Protein AF-A0A7L3X4L2-F1 (afdb_monomer_lite)

Secondary structure (DSSP, 8-state):
-----SSB-TTSPBPPHHHHHHHHHHHHHHHHHHHHHHHHHHHHHHTS-HHHHHHHHHHHHHHHS-SSS--SS-HHHHHHHHHHHHHHHHHHHHHHHHH-HHHHHHHHHHHHHHHHHHHHHHHHHHHH-

InterPro domains:
  IPR019007 Wbp11/ELF5/Saf1, N-terminal domain [PF09429] (12-92)

Organism: NCBI:txid2478892

Foldseek 3Di:
DDDDDLQADPVRHGDDPVVSVVSVVVVVVVVVVVVVVVVVVLVVLVPDDLVVLLVVLVVLLCLPLPLPDHRPDDPVVSVVSNVVSVVSLVVSLVSCVPVPVVVNVVSVVSVVVSVVVSVVSVVVSVVND

Sequence (129 aa):
MGRRSTSSTKSGKFMNPTDQARKEARKRELKKNKKQRMMVRAAVLKMKDPKQIIRDMEKLDEMEFNPVQQPQLNEKVLKDKRKKLRETFERILRLYEKENPDIYKELRKLEVEYEQKRSQLSQYFDAVK

pLDDT: mean 90.78, std 8.72, range [46.31, 97.75]

Structure (mmCIF, N/CA/C/O backbone):
data_AF-A0A7L3X4L2-F1
#
_entry.id   AF-A0A7L3X4L2-F1
#
loop_
_atom_site.group_PDB
_atom_site.id
_atom_site.type_symbol
_atom_site.label_atom_id
_atom_site.label_alt_id
_atom_site.label_comp_id
_atom_site.label_asym_id
_atom_site.label_entity_id
_atom_site.label_seq_id
_atom_site.pdbx_PDB_ins_code
_atom_site.Cartn_x
_atom_site.Cartn_y
_atom_site.Cartn_z
_atom_site.occupancy
_atom_site.B_iso_or_equiv
_atom_site.auth_seq_id
_atom_site.auth_comp_id
_atom_site.auth_asym_id
_atom_site.auth_atom_id
_atom_site.pdbx_PDB_model_num
ATOM 1 N N . MET A 1 1 ? 31.584 8.343 -4.907 1.00 46.31 1 MET A N 1
ATOM 2 C CA . MET A 1 1 ? 31.714 6.974 -5.468 1.00 46.31 1 MET A CA 1
ATOM 3 C C . MET A 1 1 ? 31.731 7.040 -6.996 1.00 46.31 1 MET A C 1
ATOM 5 O O . MET A 1 1 ? 30.678 7.160 -7.610 1.00 46.31 1 MET A O 1
ATOM 9 N N . GLY A 1 2 ? 32.920 7.053 -7.608 1.00 57.03 2 GLY A N 1
ATOM 10 C CA . GLY A 1 2 ? 33.096 7.306 -9.045 1.00 57.03 2 GLY A CA 1
ATOM 11 C C . GLY A 1 2 ? 32.692 6.131 -9.943 1.00 57.03 2 GLY A C 1
ATOM 12 O O . GLY A 1 2 ? 32.978 4.969 -9.644 1.00 57.03 2 GLY A O 1
ATOM 13 N N . ARG A 1 3 ? 32.036 6.430 -11.071 1.00 62.16 3 ARG A N 1
ATOM 14 C CA . ARG A 1 3 ? 31.788 5.459 -12.147 1.00 62.16 3 ARG A CA 1
ATOM 15 C C . ARG A 1 3 ? 33.126 5.062 -12.774 1.00 62.16 3 ARG A C 1
ATOM 17 O O . ARG A 1 3 ? 33.740 5.865 -13.463 1.00 62.16 3 ARG A O 1
ATOM 24 N N . ARG A 1 4 ? 33.569 3.821 -12.557 1.00 66.88 4 ARG A N 1
ATOM 25 C CA . ARG A 1 4 ? 34.738 3.268 -13.261 1.00 66.88 4 ARG A CA 1
ATOM 26 C C . ARG A 1 4 ? 34.457 3.150 -14.762 1.00 66.88 4 ARG A C 1
ATOM 28 O O . ARG A 1 4 ? 33.345 2.777 -15.146 1.00 66.88 4 ARG A O 1
ATOM 35 N N . SER A 1 5 ? 35.472 3.443 -15.578 1.00 64.94 5 SER A N 1
ATOM 36 C CA . SER A 1 5 ? 35.429 3.254 -17.032 1.00 64.94 5 SER A CA 1
ATOM 37 C C . SER A 1 5 ? 35.050 1.811 -17.380 1.00 64.94 5 SER A C 1
ATOM 39 O O . SER A 1 5 ? 35.517 0.863 -16.746 1.00 64.94 5 SER A O 1
ATOM 41 N N . THR A 1 6 ? 34.180 1.634 -18.375 1.00 66.56 6 THR A N 1
ATOM 42 C CA . THR A 1 6 ? 33.740 0.308 -18.831 1.00 66.56 6 THR A CA 1
ATOM 43 C C . THR A 1 6 ? 34.703 -0.345 -19.818 1.00 66.56 6 THR A C 1
ATOM 45 O O . THR A 1 6 ? 34.544 -1.535 -20.074 1.00 66.56 6 THR A O 1
ATOM 48 N N . SER A 1 7 ? 35.677 0.400 -20.351 1.00 69.75 7 SER A N 1
ATOM 49 C CA . SER A 1 7 ? 36.642 -0.076 -21.355 1.00 69.75 7 SER A CA 1
ATOM 50 C C . SER A 1 7 ? 37.978 -0.542 -20.767 1.00 69.75 7 SER A C 1
ATOM 52 O O . SER A 1 7 ? 38.718 -1.259 -21.433 1.00 69.75 7 SER A O 1
ATOM 54 N N . SER A 1 8 ? 38.278 -0.191 -19.514 1.00 77.31 8 SER A N 1
ATOM 55 C CA . SER A 1 8 ? 39.565 -0.497 -18.877 1.00 77.31 8 SER A CA 1
ATOM 56 C C . SER A 1 8 ? 39.422 -1.523 -17.752 1.00 77.31 8 SER A C 1
ATOM 58 O O . SER A 1 8 ? 38.388 -1.643 -17.087 1.00 77.31 8 SER A O 1
ATOM 60 N N . THR A 1 9 ? 40.478 -2.296 -17.533 1.00 78.38 9 THR A N 1
ATOM 61 C CA . THR A 1 9 ? 40.607 -3.231 -16.411 1.00 78.38 9 THR A CA 1
ATOM 62 C C . THR A 1 9 ? 40.850 -2.487 -15.090 1.00 78.38 9 THR A C 1
ATOM 64 O O . THR A 1 9 ? 41.026 -1.269 -15.061 1.00 78.38 9 THR A O 1
ATOM 67 N N . LYS A 1 10 ? 40.868 -3.218 -13.964 1.00 75.25 10 LYS A N 1
ATOM 68 C CA . LYS A 1 10 ? 41.098 -2.641 -12.625 1.00 75.25 10 LYS A CA 1
ATOM 69 C C . LYS A 1 10 ? 42.467 -1.947 -12.501 1.00 75.25 10 LYS A C 1
ATOM 71 O O . LYS A 1 10 ? 42.586 -1.046 -11.683 1.00 75.25 10 LYS A O 1
ATOM 76 N N . SER A 1 11 ? 43.450 -2.336 -13.319 1.00 79.62 11 SER A N 1
ATOM 77 C CA . SER A 1 11 ? 44.786 -1.729 -13.408 1.00 79.62 11 SER A CA 1
ATOM 78 C C . SER A 1 11 ? 44.914 -0.661 -14.505 1.00 79.62 11 SER A C 1
ATOM 80 O O . SER A 1 11 ? 46.015 -0.202 -14.778 1.00 79.62 11 SER A O 1
ATOM 82 N N . GLY A 1 12 ? 43.818 -0.279 -15.171 1.00 76.06 12 GLY A N 1
ATOM 83 C CA . GLY A 1 12 ? 43.822 0.749 -16.219 1.00 76.06 12 GLY A CA 1
ATOM 84 C C . GLY A 1 12 ? 44.169 0.250 -17.627 1.00 76.06 12 GLY A C 1
ATOM 85 O O . GLY A 1 12 ? 43.922 0.973 -18.588 1.00 76.06 12 GLY A O 1
ATOM 86 N N . LYS A 1 13 ? 44.642 -0.997 -17.788 1.00 81.81 13 LYS A N 1
ATOM 87 C CA . LYS A 1 13 ? 44.909 -1.592 -19.114 1.00 81.81 13 LYS A CA 1
ATOM 88 C C . LYS A 1 13 ? 43.625 -1.747 -19.928 1.00 81.81 13 LYS A C 1
ATOM 90 O O . LYS A 1 13 ? 42.577 -2.039 -19.342 1.00 81.81 13 LYS A O 1
ATOM 95 N N . PHE A 1 14 ? 43.714 -1.601 -21.252 1.00 80.06 14 PHE A N 1
ATOM 96 C CA . PHE A 1 14 ? 42.589 -1.848 -22.156 1.00 80.06 14 PHE A CA 1
ATOM 97 C C . PHE A 1 14 ? 42.078 -3.284 -21.989 1.00 80.06 14 PHE A C 1
ATOM 99 O O . PHE A 1 14 ? 42.854 -4.217 -21.771 1.00 80.06 14 PHE A O 1
ATOM 106 N N . MET A 1 15 ? 40.762 -3.450 -22.000 1.00 85.38 15 MET A N 1
ATOM 107 C CA . MET A 1 15 ? 40.133 -4.750 -21.801 1.00 85.38 15 MET A CA 1
ATOM 108 C C . MET A 1 15 ? 40.120 -5.552 -23.099 1.00 85.38 15 MET A C 1
ATOM 110 O O . MET A 1 15 ? 40.022 -4.979 -24.178 1.00 85.38 15 MET A O 1
ATOM 114 N N . ASN A 1 16 ? 40.186 -6.882 -23.005 1.00 88.25 16 ASN A N 1
ATOM 115 C CA . ASN A 1 16 ? 40.071 -7.731 -24.187 1.00 88.25 16 ASN A CA 1
ATOM 116 C C . ASN A 1 16 ? 38.725 -7.454 -24.903 1.00 88.25 16 ASN A C 1
ATOM 118 O O . ASN A 1 16 ? 37.692 -7.431 -24.221 1.00 88.25 16 ASN A O 1
ATOM 122 N N . PRO A 1 17 ? 38.704 -7.283 -26.240 1.00 88.56 17 PRO A N 1
ATOM 123 C CA . PRO A 1 17 ? 37.477 -7.066 -27.011 1.00 88.56 17 PRO A CA 1
ATOM 124 C C . PRO A 1 17 ? 36.352 -8.071 -26.705 1.00 88.56 17 PRO A C 1
ATOM 126 O O . PRO A 1 17 ? 35.185 -7.690 -26.607 1.00 88.56 17 PRO A O 1
ATOM 129 N N . THR A 1 18 ? 36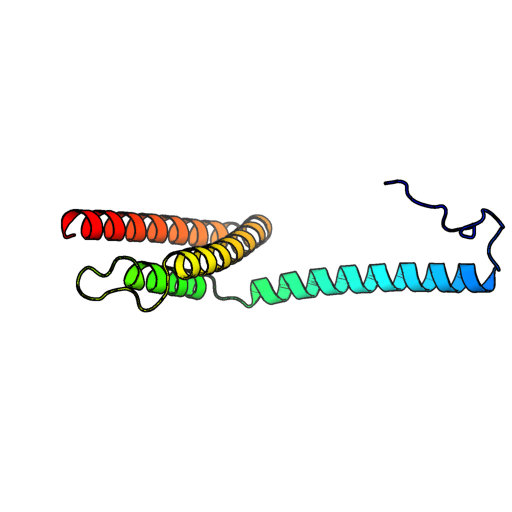.693 -9.340 -26.455 1.00 89.44 18 THR A N 1
ATOM 130 C CA . THR A 1 18 ? 35.718 -10.384 -26.089 1.00 89.44 18 THR A CA 1
ATOM 131 C C . THR A 1 18 ? 35.090 -10.121 -24.719 1.00 89.44 18 THR A C 1
ATOM 133 O O . THR A 1 18 ? 33.874 -10.229 -24.542 1.00 89.44 18 THR A O 1
ATOM 136 N N . ASP A 1 19 ? 35.898 -9.728 -23.735 1.00 88.19 19 ASP A N 1
ATOM 137 C CA . ASP A 1 19 ? 35.405 -9.399 -22.396 1.00 88.19 19 ASP A CA 1
ATOM 138 C C . ASP A 1 19 ? 34.604 -8.096 -22.386 1.00 88.19 19 ASP A C 1
ATOM 140 O O . ASP A 1 19 ? 33.626 -7.975 -21.639 1.00 88.19 19 ASP A O 1
ATOM 144 N N . GLN A 1 20 ? 34.961 -7.142 -23.248 1.00 86.44 20 GLN A N 1
ATOM 145 C CA . GLN A 1 20 ? 34.179 -5.931 -23.466 1.00 86.44 20 GLN A CA 1
ATOM 146 C C . GLN A 1 20 ? 32.791 -6.272 -24.030 1.00 86.44 20 GLN A C 1
ATOM 148 O O . GLN A 1 20 ? 31.785 -5.855 -23.448 1.00 86.44 20 GLN A O 1
ATOM 153 N N . ALA A 1 21 ? 32.716 -7.114 -25.068 1.00 88.69 21 ALA A N 1
ATOM 154 C CA . ALA A 1 21 ? 31.452 -7.574 -25.645 1.00 88.69 21 ALA A CA 1
ATOM 155 C C . ALA A 1 21 ? 30.569 -8.305 -24.613 1.00 88.69 21 ALA A C 1
ATOM 157 O O . ALA A 1 21 ? 29.376 -8.007 -24.487 1.00 88.69 21 ALA A O 1
ATOM 158 N N . ARG A 1 22 ? 31.152 -9.190 -23.789 1.00 90.50 22 ARG A N 1
ATOM 159 C CA . ARG A 1 22 ? 30.436 -9.862 -22.683 1.00 90.50 22 ARG A CA 1
ATOM 160 C C . ARG A 1 22 ? 29.911 -8.869 -21.645 1.00 90.50 22 ARG A C 1
ATOM 162 O O . ARG A 1 22 ? 28.763 -8.981 -21.206 1.00 90.50 22 ARG A O 1
ATOM 169 N N . LYS A 1 23 ? 30.718 -7.881 -21.239 1.00 88.69 23 LYS A N 1
ATOM 170 C CA . LYS A 1 23 ? 30.289 -6.846 -20.282 1.00 88.69 23 LYS A CA 1
ATOM 171 C C . LYS A 1 23 ? 29.155 -5.993 -20.835 1.00 88.69 23 LYS A C 1
ATOM 173 O O . LYS A 1 23 ? 28.227 -5.665 -20.091 1.00 88.69 23 LYS A O 1
ATOM 178 N N . GLU A 1 24 ? 29.204 -5.644 -22.113 1.00 89.19 24 GLU A N 1
ATOM 179 C CA . GLU A 1 24 ? 28.131 -4.904 -22.772 1.00 89.19 24 GLU A CA 1
ATOM 180 C C . GLU A 1 24 ? 26.838 -5.719 -22.848 1.00 89.19 24 GLU A C 1
ATOM 182 O O . GLU A 1 24 ? 25.778 -5.200 -22.478 1.00 89.19 24 GLU A O 1
ATOM 187 N N . ALA A 1 25 ? 26.921 -6.998 -23.224 1.00 92.62 25 ALA A N 1
ATOM 188 C CA . ALA A 1 25 ? 25.785 -7.919 -23.218 1.00 92.62 25 ALA A CA 1
ATOM 189 C C . ALA A 1 25 ? 25.159 -8.030 -21.817 1.00 92.62 25 ALA A C 1
ATOM 191 O O . ALA A 1 25 ? 23.967 -7.757 -21.652 1.00 92.62 25 ALA A O 1
ATOM 192 N N . ARG A 1 26 ? 25.975 -8.272 -20.782 1.00 93.81 26 ARG A N 1
ATOM 193 C CA . ARG A 1 26 ? 25.528 -8.317 -19.378 1.00 93.81 26 ARG A CA 1
ATOM 194 C C . ARG A 1 26 ? 24.883 -7.004 -18.933 1.00 93.81 26 ARG A C 1
ATOM 196 O O . ARG A 1 26 ? 23.880 -7.005 -18.226 1.00 93.81 26 ARG A O 1
ATOM 203 N N . LYS A 1 27 ? 25.419 -5.850 -19.342 1.00 91.94 27 LYS A N 1
ATOM 204 C CA . LYS A 1 27 ? 24.827 -4.538 -19.028 1.00 91.94 27 LYS A CA 1
ATOM 205 C C . LYS A 1 27 ? 23.455 -4.367 -19.685 1.00 91.94 27 LYS A C 1
ATOM 207 O O . LYS A 1 27 ? 22.556 -3.804 -19.055 1.00 91.94 27 LYS A O 1
ATOM 212 N N . ARG A 1 28 ? 23.277 -4.825 -20.931 1.00 94.19 28 ARG A N 1
ATOM 213 C CA . ARG A 1 28 ? 21.975 -4.815 -21.625 1.00 94.19 28 ARG A CA 1
ATOM 214 C C . ARG A 1 28 ? 20.982 -5.747 -20.928 1.00 94.19 28 ARG A C 1
ATOM 216 O O . ARG A 1 28 ? 19.857 -5.328 -20.661 1.00 94.19 28 ARG A O 1
ATOM 223 N N . GLU A 1 29 ? 21.414 -6.9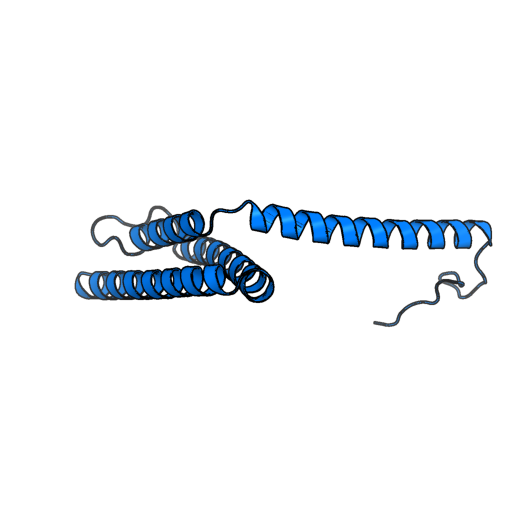45 -20.557 1.00 95.88 29 GLU A N 1
ATOM 224 C CA . GLU A 1 29 ? 20.610 -7.916 -19.812 1.00 95.88 29 GLU A CA 1
ATOM 225 C C . GLU A 1 29 ? 20.176 -7.373 -18.442 1.00 95.88 29 GLU A C 1
ATOM 227 O O . GLU A 1 29 ? 18.988 -7.331 -18.134 1.00 95.88 29 GLU A O 1
ATOM 232 N N . LEU A 1 30 ? 21.102 -6.818 -17.652 1.00 95.69 30 LEU A N 1
ATOM 233 C CA . LEU A 1 30 ? 20.786 -6.207 -16.357 1.00 95.69 30 LEU A CA 1
ATOM 234 C C . LEU A 1 30 ? 19.770 -5.063 -16.478 1.00 95.69 30 LEU A C 1
ATOM 236 O O . LEU A 1 30 ? 18.928 -4.889 -15.591 1.00 95.69 30 LEU A O 1
ATOM 240 N N . LYS A 1 31 ? 19.816 -4.287 -17.569 1.00 95.88 31 LYS A N 1
ATOM 241 C CA . LYS A 1 31 ? 18.803 -3.262 -17.861 1.00 95.88 31 LYS A CA 1
ATOM 242 C C . LYS A 1 31 ? 17.438 -3.888 -18.161 1.00 95.88 31 LYS A C 1
ATOM 244 O O . LYS A 1 31 ? 16.449 -3.394 -17.620 1.00 95.88 31 LYS A O 1
ATOM 249 N N . LYS A 1 32 ? 17.373 -4.958 -18.964 1.00 97.12 32 LYS A N 1
ATOM 250 C CA . LYS A 1 32 ? 16.128 -5.707 -19.224 1.00 97.12 32 LYS A CA 1
ATOM 251 C C . LYS A 1 32 ? 15.551 -6.273 -17.923 1.00 97.12 32 LYS A C 1
ATOM 253 O O . LYS A 1 32 ? 14.409 -5.965 -17.592 1.00 97.12 32 LYS A O 1
ATOM 258 N N . ASN A 1 33 ? 16.373 -6.935 -17.110 1.00 97.38 33 ASN A N 1
ATOM 259 C CA . ASN A 1 33 ? 15.963 -7.499 -15.819 1.00 97.38 33 ASN A CA 1
ATOM 260 C C . ASN A 1 33 ? 15.490 -6.410 -14.848 1.00 97.38 33 ASN A C 1
ATOM 262 O O . ASN A 1 33 ? 14.527 -6.596 -14.108 1.00 97.38 33 ASN A O 1
ATOM 266 N N . LYS A 1 34 ? 16.124 -5.228 -14.853 1.00 97.19 34 LYS A N 1
ATOM 267 C CA . LYS A 1 34 ? 15.646 -4.082 -14.067 1.00 97.19 34 LYS A CA 1
ATOM 268 C C . LYS A 1 34 ? 14.262 -3.619 -14.529 1.00 97.19 34 LYS A C 1
ATOM 270 O O . LYS A 1 34 ? 13.414 -3.405 -13.670 1.00 97.19 34 LYS A O 1
ATOM 275 N N . LYS A 1 35 ? 14.024 -3.492 -15.839 1.00 95.81 35 LYS A N 1
ATOM 276 C CA . LYS A 1 35 ? 12.705 -3.125 -16.383 1.00 95.81 35 LYS A CA 1
ATOM 277 C C . LYS A 1 35 ? 11.646 -4.167 -16.023 1.00 95.81 35 LYS A C 1
ATOM 279 O O . LYS A 1 35 ? 10.609 -3.797 -15.487 1.00 95.81 35 LYS A O 1
ATOM 284 N N . GLN A 1 36 ? 11.945 -5.451 -16.212 1.00 95.81 36 GLN A N 1
ATOM 285 C CA . GLN A 1 36 ? 11.041 -6.544 -15.854 1.00 95.81 36 GLN A CA 1
ATOM 286 C C . GLN A 1 36 ? 10.698 -6.531 -14.365 1.00 95.81 36 GLN A C 1
ATOM 288 O O . GLN A 1 36 ? 9.525 -6.570 -14.017 1.00 95.81 36 GLN A O 1
ATOM 293 N N . ARG A 1 37 ? 11.688 -6.362 -13.476 1.00 95.00 37 ARG A N 1
ATOM 294 C CA . ARG A 1 37 ? 11.429 -6.228 -12.033 1.00 95.00 37 ARG A CA 1
ATOM 295 C C . ARG A 1 37 ? 10.510 -5.055 -11.703 1.00 95.00 37 ARG A C 1
ATOM 297 O O . ARG A 1 37 ? 9.682 -5.189 -10.812 1.00 95.00 37 ARG A O 1
ATOM 304 N N . MET A 1 38 ? 10.650 -3.918 -12.384 1.00 92.12 38 MET A N 1
ATOM 305 C CA . MET A 1 38 ? 9.756 -2.776 -12.164 1.00 92.12 38 MET A CA 1
ATOM 306 C C . MET A 1 38 ? 8.331 -3.066 -12.648 1.00 92.12 38 MET A C 1
ATOM 308 O O . MET A 1 38 ? 7.392 -2.755 -11.924 1.00 92.12 38 MET A O 1
ATOM 312 N N . MET A 1 39 ? 8.172 -3.719 -13.805 1.00 91.06 39 MET A N 1
ATOM 313 C CA . MET A 1 39 ? 6.858 -4.140 -14.311 1.00 91.06 39 MET A CA 1
ATOM 314 C C . MET A 1 39 ? 6.187 -5.144 -13.370 1.00 91.06 39 MET A C 1
ATOM 316 O O . MET A 1 39 ? 5.042 -4.943 -12.979 1.00 91.06 39 MET A O 1
ATOM 320 N N . VAL A 1 40 ? 6.924 -6.166 -12.925 1.00 94.25 40 VAL A N 1
ATOM 321 C CA . VAL A 1 40 ? 6.429 -7.156 -11.956 1.00 94.25 40 VAL A CA 1
ATOM 322 C C . VAL A 1 40 ? 6.032 -6.478 -10.644 1.00 94.25 40 VAL A C 1
ATOM 324 O O . VAL A 1 40 ? 4.963 -6.755 -10.116 1.00 94.25 40 VAL A O 1
ATOM 327 N N . ARG A 1 41 ? 6.842 -5.541 -10.130 1.00 90.62 41 ARG A N 1
ATOM 328 C CA . ARG A 1 41 ? 6.502 -4.782 -8.912 1.00 90.62 41 ARG A CA 1
ATOM 329 C C . ARG A 1 41 ? 5.206 -3.986 -9.061 1.00 90.62 41 ARG A C 1
ATOM 331 O O . ARG A 1 41 ? 4.413 -3.979 -8.126 1.00 90.62 41 ARG A O 1
ATOM 338 N N . ALA A 1 42 ? 4.996 -3.328 -10.201 1.00 88.88 42 ALA A N 1
ATOM 339 C CA . ALA A 1 42 ? 3.762 -2.593 -10.466 1.00 88.88 42 ALA A CA 1
ATOM 340 C C . ALA A 1 42 ? 2.553 -3.538 -10.562 1.00 88.88 42 ALA A C 1
ATOM 342 O O . ALA A 1 42 ? 1.538 -3.286 -9.922 1.00 88.88 42 ALA A O 1
ATOM 343 N N . ALA A 1 43 ? 2.683 -4.659 -11.280 1.00 91.56 43 ALA A N 1
ATOM 344 C CA . ALA A 1 43 ? 1.620 -5.656 -11.407 1.00 91.56 43 ALA A CA 1
ATOM 345 C C . ALA A 1 43 ? 1.222 -6.256 -10.048 1.00 91.56 43 ALA A C 1
ATOM 347 O O . ALA A 1 43 ? 0.044 -6.288 -9.709 1.00 91.56 43 ALA A O 1
ATOM 348 N N . VAL A 1 44 ? 2.205 -6.640 -9.224 1.00 92.69 44 VAL A N 1
ATOM 349 C CA . VAL A 1 44 ? 1.959 -7.163 -7.870 1.00 92.69 44 VAL A CA 1
ATOM 350 C C . VAL A 1 44 ? 1.236 -6.140 -6.989 1.00 92.69 44 VAL A C 1
ATOM 352 O O . VAL A 1 44 ? 0.399 -6.528 -6.181 1.00 92.69 44 VAL A O 1
ATOM 355 N N . LEU A 1 45 ? 1.534 -4.843 -7.127 1.00 90.25 45 LEU A N 1
ATOM 356 C CA . LEU A 1 45 ? 0.811 -3.797 -6.397 1.00 90.25 45 LEU A CA 1
ATOM 357 C C . LEU A 1 45 ? -0.644 -3.660 -6.867 1.00 90.25 45 LEU A C 1
ATOM 359 O O . LEU A 1 45 ? -1.513 -3.521 -6.015 1.00 90.25 45 LEU A O 1
ATOM 363 N N . LYS A 1 46 ? -0.921 -3.759 -8.175 1.00 88.38 46 LYS A N 1
ATOM 364 C CA . LYS A 1 46 ? -2.293 -3.711 -8.723 1.00 88.38 46 LYS A CA 1
ATOM 365 C C . LYS A 1 46 ? -3.163 -4.888 -8.288 1.00 88.38 46 LYS A C 1
ATOM 367 O O . LYS A 1 46 ? -4.369 -4.735 -8.168 1.00 88.38 46 LYS A O 1
ATOM 372 N N . MET A 1 47 ? -2.557 -6.051 -8.047 1.00 91.38 47 MET A N 1
ATOM 373 C CA . MET A 1 47 ? -3.270 -7.247 -7.583 1.00 91.38 47 MET A CA 1
ATOM 374 C C . MET A 1 47 ? -3.661 -7.195 -6.099 1.00 91.38 47 MET A C 1
ATOM 376 O O . MET A 1 47 ? -4.409 -8.054 -5.640 1.00 91.38 47 MET A O 1
ATOM 380 N N . LYS A 1 48 ? -3.131 -6.246 -5.319 1.00 93.56 48 LYS A N 1
ATOM 381 C CA . LYS A 1 48 ? -3.488 -6.110 -3.903 1.00 93.56 48 LYS A CA 1
ATOM 382 C C . LYS A 1 48 ? -4.823 -5.391 -3.767 1.00 93.56 48 LYS A C 1
ATOM 384 O O . LYS A 1 48 ? -5.019 -4.352 -4.387 1.00 93.56 48 LYS A O 1
ATOM 389 N N . ASP A 1 49 ? -5.680 -5.895 -2.883 1.00 94.38 49 ASP A N 1
ATOM 390 C CA . ASP A 1 49 ? -6.889 -5.186 -2.468 1.00 94.38 49 ASP A CA 1
ATOM 391 C C . ASP A 1 49 ? -6.538 -4.128 -1.398 1.00 94.38 49 ASP A C 1
ATOM 393 O O . ASP A 1 49 ? -6.169 -4.492 -0.274 1.00 94.38 49 ASP A O 1
ATOM 397 N N . PRO A 1 50 ? -6.643 -2.822 -1.702 1.00 94.88 50 PRO A N 1
ATOM 398 C CA . PRO A 1 50 ? -6.384 -1.770 -0.726 1.00 94.88 50 PRO A CA 1
ATOM 399 C C . PRO A 1 50 ? -7.368 -1.795 0.453 1.00 94.88 50 PRO A C 1
ATOM 401 O O . PRO A 1 50 ? -6.973 -1.447 1.566 1.00 94.88 50 PRO A O 1
ATOM 404 N N . LYS A 1 51 ? -8.608 -2.270 0.262 1.00 95.44 51 LYS A N 1
ATOM 405 C CA . LYS A 1 51 ? -9.586 -2.416 1.354 1.00 95.44 51 LYS A CA 1
ATOM 406 C C . LYS A 1 51 ? -9.180 -3.527 2.318 1.00 95.44 51 LYS A C 1
ATOM 408 O O . LYS A 1 51 ? -9.416 -3.418 3.518 1.00 95.44 51 LYS A O 1
ATOM 413 N N . GLN A 1 52 ? -8.553 -4.597 1.826 1.00 96.88 52 GLN A N 1
ATOM 414 C CA . GLN A 1 52 ? -7.982 -5.633 2.690 1.00 96.88 52 GLN A CA 1
ATOM 415 C C . GLN A 1 52 ? -6.822 -5.088 3.532 1.00 96.88 52 GLN A C 1
ATOM 417 O O . GLN A 1 52 ? -6.743 -5.402 4.713 1.00 96.88 52 GLN A O 1
ATOM 422 N N . ILE A 1 53 ? -5.966 -4.229 2.967 1.00 96.88 53 ILE A N 1
ATOM 423 C CA . ILE A 1 53 ? -4.853 -3.616 3.714 1.00 96.88 53 ILE A CA 1
ATOM 424 C C . ILE A 1 53 ? -5.376 -2.751 4.867 1.00 96.88 53 ILE A C 1
ATOM 426 O O . ILE A 1 53 ? -4.841 -2.841 5.969 1.00 96.88 53 ILE A O 1
ATOM 430 N N . ILE A 1 54 ? -6.427 -1.956 4.634 1.00 97.44 54 ILE A N 1
ATOM 431 C CA . ILE A 1 54 ? -7.087 -1.170 5.689 1.00 97.44 54 ILE A CA 1
ATOM 432 C C . ILE A 1 54 ? -7.627 -2.095 6.783 1.00 97.44 54 ILE A C 1
ATOM 434 O O . ILE A 1 54 ? -7.275 -1.921 7.945 1.00 97.44 54 ILE A O 1
ATOM 438 N N . ARG A 1 55 ? -8.375 -3.144 6.417 1.00 97.50 55 ARG A N 1
ATOM 439 C CA . ARG A 1 55 ? -8.896 -4.137 7.377 1.00 97.50 55 ARG A CA 1
ATOM 440 C C . ARG A 1 55 ? -7.793 -4.811 8.197 1.00 97.50 55 ARG A C 1
ATOM 442 O O . ARG A 1 55 ? -7.972 -5.052 9.386 1.00 97.50 55 ARG A O 1
ATOM 449 N N . ASP A 1 56 ? -6.654 -5.120 7.585 1.00 97.31 56 ASP A N 1
ATOM 450 C CA . ASP A 1 56 ? -5.515 -5.713 8.290 1.00 97.31 56 ASP A CA 1
ATOM 451 C C . ASP A 1 56 ? -4.851 -4.716 9.254 1.00 97.31 56 ASP A C 1
ATOM 453 O O . ASP A 1 56 ? -4.381 -5.124 10.316 1.00 97.31 56 A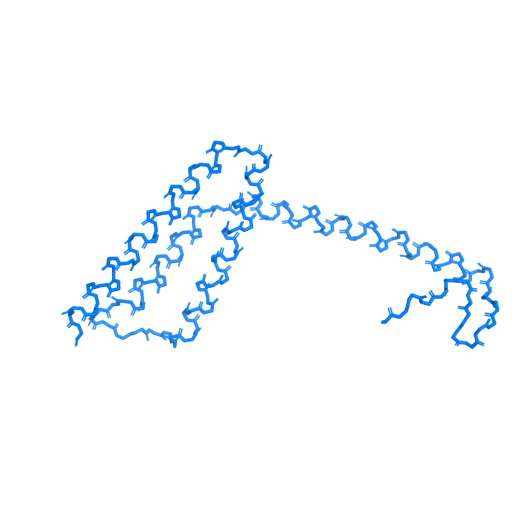SP A O 1
ATOM 457 N N . MET A 1 57 ? -4.822 -3.420 8.919 1.00 97.12 57 MET A N 1
ATOM 458 C CA . MET A 1 57 ? -4.360 -2.375 9.840 1.00 97.12 57 MET A CA 1
ATOM 459 C C . MET A 1 57 ? -5.323 -2.194 11.014 1.00 97.12 57 MET A C 1
ATOM 461 O O . MET A 1 57 ? -4.865 -2.188 12.153 1.00 97.12 57 MET A O 1
ATOM 465 N N . GLU A 1 58 ? -6.632 -2.150 10.755 1.00 96.50 58 GLU A N 1
ATOM 466 C CA . GLU A 1 58 ? -7.659 -2.044 11.799 1.00 96.50 58 GLU A CA 1
ATOM 467 C C . GLU A 1 58 ? -7.576 -3.200 12.797 1.00 96.50 58 GLU A C 1
ATOM 469 O O . GLU A 1 58 ? -7.594 -2.965 13.998 1.00 96.50 58 GLU A O 1
ATOM 474 N N . LYS A 1 59 ? -7.359 -4.436 12.330 1.00 95.38 59 LYS A N 1
ATOM 475 C CA . LYS A 1 59 ? -7.131 -5.585 13.222 1.00 95.38 59 LYS A CA 1
ATOM 476 C C . LYS A 1 59 ? -5.913 -5.401 14.129 1.00 95.38 59 LYS A C 1
ATOM 478 O O . LYS A 1 59 ? -5.924 -5.848 15.271 1.00 95.38 59 LYS A O 1
ATOM 483 N N . LEU A 1 60 ? -4.843 -4.771 13.635 1.00 95.12 60 LEU A N 1
ATOM 484 C CA . LEU A 1 60 ? -3.670 -4.473 14.464 1.00 95.12 60 LEU A CA 1
ATOM 485 C C . LEU A 1 60 ? -3.954 -3.365 15.480 1.00 95.12 60 LEU A C 1
ATOM 487 O O . LEU A 1 60 ? -3.337 -3.379 16.541 1.00 95.12 60 LEU A O 1
ATOM 491 N N . ASP A 1 61 ? -4.801 -2.391 15.148 1.00 94.69 61 ASP A N 1
ATOM 492 C CA . ASP A 1 61 ? -5.244 -1.353 16.086 1.00 94.69 61 ASP A CA 1
ATOM 493 C C . ASP A 1 61 ? -6.175 -1.939 17.152 1.00 94.69 61 ASP A C 1
ATOM 495 O O . ASP A 1 61 ? -5.954 -1.704 18.332 1.00 94.69 61 ASP A O 1
ATOM 499 N N . GLU A 1 62 ? -7.144 -2.772 16.769 1.00 93.00 62 GLU A N 1
ATOM 500 C CA . GLU A 1 62 ? -8.036 -3.486 17.694 1.00 93.00 62 GLU A CA 1
ATOM 501 C C . GLU A 1 62 ? -7.254 -4.367 18.675 1.00 93.00 62 GLU A C 1
ATOM 503 O O . GLU A 1 62 ? -7.613 -4.455 19.843 1.00 93.00 62 GLU A O 1
ATOM 508 N N . MET A 1 63 ? -6.160 -4.993 18.227 1.00 92.12 63 MET A N 1
ATOM 509 C CA . MET A 1 63 ? -5.261 -5.747 19.104 1.00 92.12 63 MET A CA 1
ATOM 510 C C . MET A 1 63 ? -4.429 -4.861 20.039 1.00 92.12 63 MET A C 1
ATOM 512 O O . MET A 1 63 ? -4.106 -5.304 21.137 1.00 92.12 63 MET A O 1
ATOM 516 N N . GLU A 1 64 ? -4.012 -3.670 19.599 1.00 91.06 64 GLU A N 1
ATOM 517 C CA . GLU A 1 64 ? -3.192 -2.751 20.406 1.00 91.06 64 GLU A CA 1
ATOM 518 C C . GLU A 1 64 ? -4.034 -2.016 21.453 1.00 91.06 64 GLU A C 1
ATOM 520 O O . GLU A 1 64 ? -3.604 -1.880 22.594 1.00 91.06 64 GLU A O 1
ATOM 525 N N . PHE A 1 65 ? -5.234 -1.581 21.070 1.00 91.56 65 PHE A N 1
ATOM 526 C CA . PHE A 1 65 ? -6.134 -0.751 21.870 1.00 91.56 65 PHE A CA 1
ATOM 527 C C . PHE A 1 65 ? -7.262 -1.560 22.527 1.00 91.56 65 PHE A C 1
ATOM 529 O O . PHE A 1 65 ? -8.356 -1.041 22.743 1.00 91.56 65 PHE A O 1
ATOM 536 N N . ASN A 1 66 ? -7.027 -2.837 22.841 1.00 89.50 66 ASN A N 1
ATOM 537 C CA . ASN A 1 66 ? -7.991 -3.662 23.567 1.00 89.50 66 ASN A CA 1
ATOM 538 C C . ASN A 1 66 ? -7.856 -3.426 25.086 1.00 89.50 66 ASN A C 1
ATOM 540 O O . ASN A 1 66 ? -6.847 -3.836 25.661 1.00 89.50 66 ASN A O 1
ATOM 544 N N . PRO A 1 67 ? -8.846 -2.815 25.769 1.00 87.06 67 PRO A N 1
ATOM 545 C CA . PRO A 1 67 ? -8.759 -2.559 27.210 1.00 87.06 67 PRO A CA 1
ATOM 546 C C . PRO A 1 67 ? -8.975 -3.820 28.062 1.00 87.06 67 PRO A C 1
ATOM 548 O O . PRO A 1 67 ? -8.645 -3.830 29.243 1.00 87.06 67 PRO A O 1
ATOM 551 N N . VAL A 1 68 ? -9.535 -4.887 27.483 1.00 87.75 68 VAL A N 1
ATOM 552 C CA . VAL A 1 68 ? -9.901 -6.117 28.202 1.00 87.75 68 VAL A CA 1
ATOM 553 C C . VAL A 1 68 ? -8.777 -7.148 28.156 1.00 87.75 68 VAL A C 1
ATOM 555 O O . VAL A 1 68 ? -8.540 -7.861 29.129 1.00 87.75 68 VAL A O 1
ATOM 558 N N . GLN A 1 69 ? -8.096 -7.264 27.015 1.00 85.44 69 GLN A N 1
ATOM 559 C CA . GLN A 1 69 ? -7.070 -8.278 26.790 1.00 85.44 69 GLN A CA 1
ATOM 560 C C . GLN A 1 69 ? -5.736 -7.636 26.445 1.00 85.44 69 GLN A C 1
ATOM 562 O O . GLN A 1 69 ? -5.653 -6.803 25.546 1.00 85.44 69 GLN A O 1
ATOM 567 N N . GLN A 1 70 ? -4.671 -8.093 27.108 1.00 81.38 70 GLN A N 1
ATOM 568 C CA . GLN A 1 70 ? -3.324 -7.682 26.738 1.00 81.38 70 GLN A CA 1
ATOM 569 C C . GLN A 1 70 ? -2.990 -8.126 25.303 1.00 81.38 70 GLN A C 1
ATOM 571 O O . GLN A 1 70 ? -3.321 -9.253 24.911 1.00 81.38 70 GLN A O 1
ATOM 576 N N . PRO A 1 71 ? -2.292 -7.281 24.522 1.00 85.31 71 PRO A N 1
ATOM 577 C CA . PRO A 1 71 ? -1.883 -7.635 23.173 1.00 85.31 71 PRO A CA 1
ATOM 578 C C . PRO A 1 71 ? -0.999 -8.888 23.167 1.00 85.31 71 PRO A C 1
ATOM 580 O O . PRO A 1 71 ? 0.014 -8.965 23.858 1.00 85.31 71 PRO A O 1
ATOM 583 N N . GLN A 1 72 ? -1.336 -9.853 22.309 1.00 83.69 72 GLN A N 1
ATOM 584 C CA . GLN A 1 72 ? -0.549 -11.082 22.110 1.00 83.69 72 GLN A CA 1
ATOM 585 C C . GLN A 1 72 ? 0.844 -10.812 21.510 1.00 83.69 72 GLN A C 1
ATOM 587 O O . GLN A 1 72 ? 1.744 -11.648 21.574 1.00 83.69 72 GLN A O 1
ATOM 592 N N . LEU A 1 73 ? 1.017 -9.658 20.859 1.00 88.31 73 LEU A N 1
ATOM 593 C CA . LEU A 1 73 ? 2.253 -9.254 20.200 1.00 88.31 73 LEU A CA 1
ATOM 594 C C . LEU A 1 73 ? 2.868 -8.056 20.920 1.00 88.31 73 LEU A C 1
ATOM 596 O O . LEU A 1 73 ? 2.164 -7.150 21.349 1.00 88.31 73 LEU A O 1
ATOM 600 N N . ASN A 1 74 ? 4.200 -8.016 20.952 1.00 91.44 74 ASN A N 1
ATOM 601 C CA . ASN A 1 74 ? 4.951 -6.860 21.436 1.00 91.44 74 ASN A CA 1
ATOM 602 C C . ASN A 1 74 ? 4.588 -5.595 20.626 1.00 91.44 74 ASN A C 1
ATOM 604 O O . ASN A 1 74 ? 4.523 -5.643 19.393 1.00 91.44 74 ASN A O 1
ATOM 608 N N . GLU A 1 75 ? 4.433 -4.461 21.312 1.00 90.50 75 GLU A N 1
ATOM 609 C CA . GLU A 1 75 ? 4.162 -3.132 20.750 1.00 90.50 75 GLU A CA 1
ATOM 610 C C . GLU A 1 75 ? 5.051 -2.802 19.538 1.00 90.50 75 GLU A C 1
ATOM 612 O O . GLU A 1 75 ? 4.562 -2.363 18.494 1.00 90.50 75 GLU A O 1
ATOM 617 N N . LYS A 1 76 ? 6.358 -3.096 19.614 1.00 94.00 76 LYS A N 1
ATOM 618 C CA . LYS A 1 76 ? 7.283 -2.862 18.491 1.00 94.00 76 LYS A CA 1
ATOM 619 C C . LYS A 1 76 ? 6.873 -3.642 17.237 1.00 94.00 76 LYS A C 1
ATOM 621 O O . LYS A 1 76 ? 6.928 -3.116 16.128 1.00 94.00 76 LYS A O 1
ATOM 626 N N . VAL A 1 77 ? 6.440 -4.892 17.408 1.00 95.12 77 VAL A N 1
ATOM 627 C CA . VAL A 1 77 ? 6.017 -5.766 16.304 1.00 95.12 77 VAL A CA 1
ATOM 628 C C . VAL A 1 77 ? 4.712 -5.265 15.686 1.00 95.12 77 VAL A C 1
ATOM 630 O O . VAL A 1 77 ? 4.584 -5.282 14.460 1.00 95.12 77 VAL A O 1
ATOM 633 N N . LEU A 1 78 ? 3.765 -4.796 16.505 1.00 94.44 78 LEU A N 1
ATOM 634 C CA . LEU A 1 78 ? 2.511 -4.201 16.031 1.00 94.44 78 LEU A CA 1
ATOM 635 C C . LEU A 1 78 ? 2.783 -2.946 15.193 1.00 94.44 78 LEU A C 1
ATOM 637 O O . LEU A 1 78 ? 2.328 -2.865 14.047 1.00 94.44 78 LEU A O 1
ATOM 641 N N . LYS A 1 79 ? 3.618 -2.032 15.703 1.00 94.31 79 LYS A N 1
ATOM 642 C CA . LYS A 1 79 ? 4.033 -0.812 14.992 1.00 94.31 79 LYS A CA 1
ATOM 643 C C . LYS A 1 79 ? 4.738 -1.121 13.670 1.00 94.31 79 LYS A C 1
ATOM 645 O O . LYS A 1 79 ? 4.388 -0.541 12.643 1.00 94.31 79 LYS A O 1
ATOM 650 N N . ASP A 1 80 ? 5.674 -2.071 13.654 1.00 96.81 80 ASP A N 1
ATOM 651 C CA . ASP A 1 80 ? 6.404 -2.451 12.437 1.00 96.81 80 ASP A CA 1
ATOM 652 C C . ASP A 1 80 ? 5.493 -3.101 11.381 1.00 96.81 80 ASP A C 1
ATOM 654 O O . ASP A 1 80 ? 5.621 -2.816 10.184 1.00 96.81 80 ASP A O 1
ATOM 658 N N . LYS A 1 81 ? 4.553 -3.964 11.794 1.00 97.19 81 LYS A N 1
ATOM 659 C CA . LYS A 1 81 ? 3.561 -4.563 10.884 1.00 97.19 81 LYS A CA 1
ATOM 660 C C . LYS A 1 81 ? 2.638 -3.496 10.294 1.00 97.19 81 LYS A C 1
ATOM 662 O O . LYS A 1 81 ? 2.469 -3.463 9.073 1.00 97.19 81 LYS A O 1
ATOM 667 N N . ARG A 1 82 ? 2.117 -2.589 11.125 1.00 96.94 82 ARG A N 1
ATOM 668 C CA . ARG A 1 82 ? 1.260 -1.476 10.688 1.00 96.94 82 ARG A CA 1
ATOM 669 C C . ARG A 1 82 ? 1.989 -0.551 9.724 1.00 96.94 82 ARG A C 1
ATOM 671 O O . ARG A 1 82 ? 1.465 -0.248 8.657 1.00 96.94 82 ARG A O 1
ATOM 678 N N . LYS A 1 83 ? 3.237 -0.190 10.034 1.00 97.38 83 LYS A N 1
ATOM 679 C CA . LYS A 1 83 ? 4.091 0.615 9.152 1.00 97.38 83 LYS A CA 1
ATOM 680 C C . LYS A 1 83 ? 4.251 -0.028 7.772 1.00 97.38 83 LYS A C 1
ATOM 682 O O . LYS A 1 83 ? 4.093 0.653 6.765 1.00 97.38 83 LYS A O 1
ATOM 687 N N . LYS A 1 84 ? 4.503 -1.339 7.698 1.00 97.44 84 LYS A N 1
ATOM 688 C CA . LYS A 1 84 ? 4.624 -2.056 6.412 1.00 97.44 84 LYS A CA 1
ATOM 689 C C . LYS A 1 84 ? 3.322 -2.067 5.606 1.00 97.44 84 LYS A C 1
ATOM 691 O O . LYS A 1 84 ? 3.368 -1.953 4.377 1.00 97.44 84 LYS A O 1
ATOM 696 N N . LEU A 1 85 ? 2.178 -2.217 6.273 1.00 97.44 85 LEU A N 1
ATOM 697 C CA . LEU A 1 85 ? 0.864 -2.136 5.629 1.00 97.44 85 LEU A CA 1
ATOM 698 C C . LEU A 1 85 ? 0.608 -0.722 5.095 1.00 97.44 85 LEU A C 1
ATOM 700 O O . LEU A 1 85 ? 0.301 -0.579 3.910 1.00 97.44 85 LEU A O 1
ATOM 704 N N . ARG A 1 86 ? 0.874 0.311 5.904 1.00 96.88 86 ARG A N 1
ATOM 705 C CA . ARG A 1 86 ? 0.762 1.723 5.513 1.00 96.88 86 ARG A CA 1
ATOM 706 C C . ARG A 1 86 ? 1.653 2.069 4.320 1.00 96.88 86 ARG A C 1
ATOM 708 O O . ARG A 1 86 ? 1.166 2.586 3.323 1.00 96.88 86 ARG A O 1
ATOM 715 N N . GLU A 1 87 ? 2.927 1.677 4.345 1.00 97.06 87 GLU A N 1
ATOM 716 C CA . GLU A 1 87 ? 3.844 1.869 3.211 1.00 97.06 87 GLU A CA 1
ATOM 717 C C . GLU A 1 87 ? 3.353 1.171 1.930 1.00 97.06 87 GLU A C 1
ATOM 719 O O . GLU A 1 87 ? 3.600 1.642 0.817 1.00 97.06 87 GLU A O 1
ATOM 724 N N . THR A 1 88 ? 2.684 0.022 2.063 1.00 95.81 88 THR A N 1
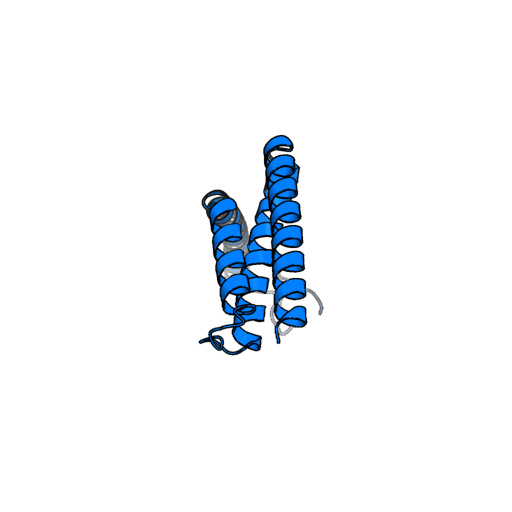ATOM 725 C CA . THR A 1 88 ? 2.096 -0.685 0.917 1.00 95.81 88 THR A CA 1
ATOM 726 C C . THR A 1 88 ? 0.885 0.074 0.379 1.00 95.81 88 THR A C 1
ATOM 728 O O . THR A 1 88 ? 0.787 0.255 -0.835 1.00 95.81 88 THR A O 1
ATOM 731 N N . PHE A 1 89 ? 0.012 0.563 1.261 1.00 96.69 89 PHE A N 1
ATOM 732 C CA . PHE A 1 89 ? -1.147 1.378 0.904 1.00 96.69 89 PHE A CA 1
ATOM 733 C C . PHE A 1 89 ? -0.737 2.690 0.216 1.00 96.69 89 PHE A C 1
ATOM 735 O O . PHE A 1 89 ? -1.236 3.003 -0.861 1.00 96.69 89 PHE A O 1
ATOM 742 N N . GLU A 1 90 ? 0.263 3.402 0.742 1.00 96.19 90 GLU A N 1
ATOM 743 C CA . GLU A 1 90 ? 0.802 4.631 0.140 1.00 96.19 90 GLU A CA 1
ATOM 744 C C . GLU A 1 90 ? 1.360 4.404 -1.274 1.00 96.19 90 GLU A C 1
ATOM 746 O O . GLU A 1 90 ? 1.209 5.246 -2.164 1.00 96.19 90 GLU A O 1
ATOM 751 N N . ARG A 1 91 ? 1.998 3.252 -1.524 1.00 94.81 91 ARG A N 1
ATOM 752 C CA . ARG A 1 91 ? 2.461 2.892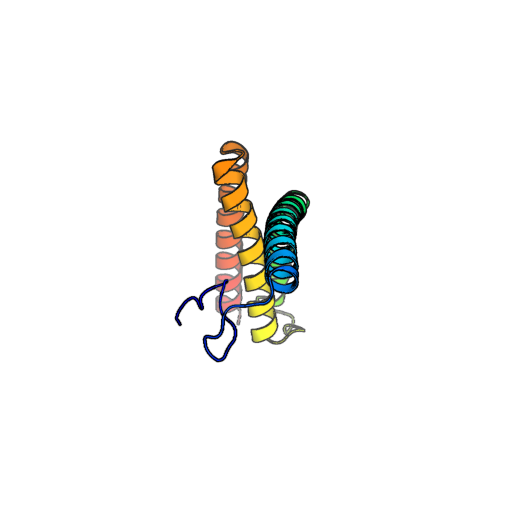 -2.876 1.00 94.81 91 ARG A CA 1
ATOM 753 C C . ARG A 1 91 ? 1.298 2.654 -3.835 1.00 94.81 91 ARG A C 1
ATOM 755 O O . ARG A 1 91 ? 1.435 2.987 -5.009 1.00 94.81 91 ARG A O 1
ATOM 762 N N . ILE A 1 92 ? 0.191 2.091 -3.350 1.00 94.44 92 ILE A N 1
ATOM 763 C CA . ILE A 1 92 ? -1.039 1.908 -4.130 1.00 94.44 92 ILE A CA 1
ATOM 764 C C . ILE A 1 92 ? -1.698 3.267 -4.405 1.00 94.44 92 ILE A C 1
ATOM 766 O O . ILE A 1 92 ? -2.057 3.537 -5.548 1.00 94.44 92 ILE A O 1
ATOM 770 N N . LEU A 1 93 ? -1.762 4.164 -3.414 1.00 94.81 93 LEU A N 1
ATOM 771 C CA . LEU A 1 93 ? -2.250 5.534 -3.601 1.00 94.81 93 LEU A CA 1
ATOM 772 C C . LEU A 1 93 ? -1.483 6.263 -4.709 1.00 94.81 93 LEU A C 1
ATOM 774 O O . LEU A 1 93 ? -2.097 6.744 -5.652 1.00 94.81 93 LEU A O 1
ATOM 778 N N . ARG A 1 94 ? -0.144 6.281 -4.661 1.00 93.50 94 ARG A N 1
ATOM 779 C CA . ARG A 1 94 ? 0.692 6.928 -5.698 1.00 93.50 94 ARG A CA 1
ATOM 780 C C . ARG A 1 94 ? 0.548 6.301 -7.087 1.00 93.50 94 ARG A C 1
ATOM 782 O O . ARG A 1 94 ? 0.863 6.946 -8.086 1.00 93.50 94 ARG A O 1
ATOM 789 N N . LEU A 1 95 ? 0.158 5.027 -7.155 1.00 91.50 95 LEU A N 1
ATOM 790 C CA . LEU A 1 95 ? -0.123 4.352 -8.418 1.00 91.50 95 LEU A CA 1
ATOM 791 C C . LEU A 1 95 ? -1.435 4.876 -9.013 1.00 91.50 95 LEU A C 1
ATOM 793 O O . LEU A 1 95 ? -1.444 5.323 -10.159 1.00 91.50 95 LEU A O 1
ATOM 797 N N . TYR A 1 96 ? -2.510 4.886 -8.221 1.00 92.56 96 TYR A N 1
ATOM 798 C CA . TYR A 1 96 ? -3.820 5.356 -8.674 1.00 92.56 96 TYR A CA 1
ATOM 799 C C . TYR A 1 96 ? -3.898 6.873 -8.841 1.00 92.56 96 TYR A C 1
ATOM 801 O O . TYR A 1 96 ? -4.603 7.327 -9.729 1.00 92.56 96 TYR A O 1
ATOM 809 N N . GLU A 1 97 ? -3.105 7.658 -8.111 1.00 93.12 97 GLU A N 1
ATOM 810 C C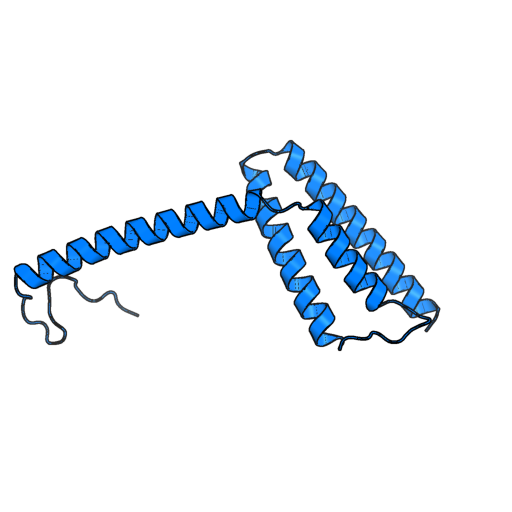A . GLU A 1 97 ? -2.970 9.107 -8.333 1.00 93.12 97 GLU A CA 1
ATOM 811 C C . GLU A 1 97 ? -2.636 9.434 -9.797 1.00 93.12 97 GLU A C 1
ATOM 813 O O . GLU A 1 97 ? -3.106 10.426 -10.346 1.00 93.12 97 GLU A O 1
ATOM 818 N N . LYS A 1 98 ? -1.840 8.571 -10.443 1.00 89.81 98 LYS A N 1
ATOM 819 C CA . LYS A 1 98 ? -1.424 8.729 -11.840 1.00 89.81 98 LYS A CA 1
ATOM 820 C C . LYS A 1 98 ? -2.331 8.010 -12.830 1.00 89.81 98 LYS A C 1
ATOM 822 O O . LYS A 1 98 ? -2.495 8.493 -13.943 1.00 89.81 98 LYS A O 1
ATOM 827 N N . GLU A 1 99 ? -2.836 6.832 -12.470 1.00 90.88 99 GLU A N 1
ATOM 828 C CA . GLU A 1 99 ? -3.572 5.966 -13.400 1.00 90.88 99 GLU A CA 1
ATOM 829 C C . GLU A 1 99 ? -5.090 6.177 -13.368 1.00 90.88 99 GLU A C 1
ATOM 831 O O . GLU A 1 99 ? -5.735 6.051 -14.405 1.00 90.88 99 GLU A O 1
ATOM 836 N N . ASN A 1 100 ? -5.669 6.464 -12.198 1.00 92.06 100 ASN A N 1
ATOM 837 C CA . ASN A 1 100 ? -7.109 6.638 -12.025 1.00 92.06 100 ASN A CA 1
ATOM 838 C C . ASN A 1 100 ? -7.421 7.580 -10.836 1.00 92.06 100 ASN A C 1
ATOM 840 O O . ASN A 1 100 ? -7.492 7.125 -9.685 1.00 92.06 100 ASN A O 1
ATOM 844 N N . PRO A 1 101 ? -7.637 8.882 -11.104 1.00 94.12 101 PRO A N 1
ATOM 845 C CA . PRO A 1 101 ? -7.913 9.882 -10.074 1.00 94.12 101 PRO A CA 1
ATOM 846 C C . PRO A 1 101 ? -9.165 9.609 -9.233 1.00 94.12 101 PRO A C 1
ATOM 848 O O . PRO A 1 101 ? -9.219 10.034 -8.079 1.00 94.12 101 PRO A O 1
ATOM 851 N N . ASP A 1 102 ? -10.167 8.913 -9.770 1.00 94.75 102 ASP A N 1
ATOM 852 C CA . ASP A 1 102 ? -11.408 8.645 -9.037 1.00 94.75 102 ASP A CA 1
ATOM 853 C C . ASP A 1 102 ? -11.211 7.533 -8.007 1.00 94.75 102 ASP A C 1
ATOM 855 O O . ASP A 1 102 ? -11.543 7.721 -6.836 1.00 94.75 102 ASP A O 1
ATOM 859 N N . ILE A 1 103 ? -10.526 6.446 -8.385 1.00 93.19 103 ILE A N 1
ATOM 860 C CA . ILE A 1 103 ? -10.088 5.423 -7.419 1.00 93.19 103 ILE A CA 1
ATOM 861 C C . ILE A 1 103 ? -9.182 6.056 -6.361 1.00 93.19 103 ILE A C 1
ATOM 863 O O . ILE A 1 103 ? -9.322 5.773 -5.174 1.00 93.19 103 ILE A O 1
ATOM 867 N N . TYR A 1 104 ? -8.267 6.946 -6.756 1.00 95.25 104 TYR A N 1
ATOM 868 C CA . TYR A 1 104 ? -7.426 7.657 -5.795 1.00 95.25 104 TYR A CA 1
ATOM 869 C C . TYR A 1 104 ? -8.255 8.414 -4.746 1.00 95.25 104 TYR A C 1
ATOM 871 O O . TYR A 1 104 ? -7.980 8.277 -3.554 1.00 95.25 104 TYR A O 1
ATOM 879 N N . LYS A 1 105 ? -9.290 9.160 -5.155 1.00 96.19 105 LYS A N 1
ATOM 880 C CA . LYS A 1 105 ? -10.184 9.868 -4.220 1.00 96.19 105 LYS A CA 1
ATOM 881 C C . LYS A 1 105 ? -10.882 8.905 -3.258 1.00 96.19 105 LYS A C 1
ATOM 883 O O . LYS A 1 105 ? -10.930 9.188 -2.062 1.00 96.19 105 LYS A O 1
ATOM 888 N N . GLU A 1 106 ? -11.375 7.767 -3.745 1.00 95.75 106 GLU A N 1
ATOM 889 C CA . GLU A 1 106 ? -11.988 6.741 -2.889 1.00 95.75 106 GLU A CA 1
ATOM 890 C C . GLU A 1 106 ? -10.996 6.187 -1.860 1.00 95.75 106 GLU A C 1
ATOM 892 O O . GLU A 1 106 ? -11.307 6.090 -0.674 1.00 95.75 106 GLU A O 1
ATOM 897 N N . LEU A 1 107 ? -9.770 5.876 -2.287 1.00 95.88 107 LEU A N 1
ATOM 898 C CA . LEU A 1 107 ? -8.725 5.379 -1.393 1.00 95.88 107 LEU A CA 1
ATOM 899 C C . LEU A 1 107 ? -8.289 6.427 -0.365 1.00 95.88 107 LEU A C 1
ATOM 901 O O . LEU A 1 107 ? -8.025 6.079 0.785 1.00 95.88 107 LEU A O 1
ATOM 905 N N . ARG A 1 108 ? -8.244 7.708 -0.745 1.00 96.88 108 ARG A N 1
ATOM 906 C CA . ARG A 1 108 ? -7.992 8.812 0.192 1.00 96.88 108 ARG A CA 1
ATOM 907 C C . ARG A 1 108 ? -9.100 8.929 1.232 1.00 96.88 108 ARG A C 1
ATOM 909 O O . ARG A 1 108 ? -8.796 9.168 2.395 1.00 96.88 108 ARG A O 1
ATOM 916 N N . LYS A 1 109 ? -10.362 8.733 0.840 1.00 97.06 109 LYS A N 1
ATOM 917 C CA . LYS A 1 109 ? -11.486 8.710 1.781 1.00 97.06 109 LYS A CA 1
ATOM 918 C C . LYS A 1 109 ? -11.342 7.563 2.787 1.00 97.06 109 LYS A C 1
ATOM 920 O O . LYS A 1 109 ? -11.425 7.813 3.984 1.00 97.06 109 LYS A O 1
ATOM 925 N N . LEU A 1 110 ? -11.019 6.356 2.315 1.00 96.12 110 LEU A N 1
ATOM 926 C CA . LEU A 1 110 ? -10.763 5.198 3.184 1.00 96.12 110 LEU A CA 1
ATOM 927 C C . LEU A 1 110 ? -9.602 5.432 4.160 1.00 96.12 110 LEU A C 1
ATOM 929 O O . LEU A 1 110 ? -9.679 5.022 5.313 1.00 96.12 110 LEU A O 1
ATOM 933 N N . GLU A 1 111 ? -8.529 6.093 3.719 1.00 96.56 111 GLU A N 1
ATOM 934 C CA . GLU A 1 111 ? -7.409 6.445 4.600 1.00 96.56 111 GLU A CA 1
ATOM 935 C C . GLU A 1 111 ? -7.848 7.386 5.728 1.00 96.56 111 GLU A C 1
ATOM 937 O O . GLU A 1 111 ? -7.480 7.178 6.881 1.00 96.56 111 GLU A O 1
ATOM 942 N N . VAL A 1 112 ? -8.652 8.403 5.404 1.00 97.56 112 VAL A N 1
ATOM 943 C CA . VAL A 1 112 ? -9.168 9.358 6.393 1.00 97.56 112 VAL A CA 1
ATOM 944 C C . VAL A 1 112 ? -10.103 8.670 7.386 1.00 97.56 112 VAL A C 1
ATOM 946 O O . VAL A 1 112 ? -9.960 8.882 8.588 1.00 97.56 112 VAL A O 1
ATOM 949 N N . GLU A 1 113 ? -11.020 7.827 6.908 1.00 97.44 113 GLU A N 1
ATOM 950 C CA . GLU A 1 113 ? -11.928 7.046 7.761 1.00 97.44 113 GLU A CA 1
ATOM 951 C C . GLU A 1 113 ? -11.152 6.133 8.722 1.00 97.44 113 GLU A C 1
ATOM 953 O O . GLU A 1 113 ? -11.442 6.096 9.919 1.00 97.44 113 GLU A O 1
ATOM 958 N N . TYR A 1 114 ? -10.112 5.456 8.226 1.00 97.50 114 TYR A N 1
ATOM 959 C CA . TYR A 1 114 ? -9.226 4.633 9.047 1.00 97.50 114 TYR A CA 1
ATOM 960 C C . TYR A 1 114 ? -8.503 5.450 10.132 1.00 97.50 114 TYR A C 1
ATOM 962 O O . TYR A 1 114 ? -8.509 5.057 11.300 1.00 97.50 114 TYR A O 1
ATOM 970 N N . GLU A 1 115 ? -7.907 6.599 9.790 1.00 97.06 115 GLU A N 1
ATOM 971 C CA . GLU A 1 115 ? -7.209 7.444 10.774 1.00 97.06 115 GLU A CA 1
ATOM 972 C C . GLU A 1 115 ? -8.176 7.995 11.837 1.00 97.06 115 GLU A C 1
ATOM 974 O O . GLU A 1 115 ? -7.830 8.048 13.020 1.00 97.06 115 GLU A O 1
ATOM 979 N N . GLN A 1 116 ? -9.410 8.339 11.451 1.00 97.75 116 GLN A N 1
ATOM 980 C CA . GLN A 1 116 ? -10.462 8.733 12.394 1.00 97.75 116 GLN A CA 1
ATOM 981 C C . GLN A 1 116 ? -10.821 7.587 13.349 1.00 97.75 116 GLN A C 1
ATOM 983 O O . GLN A 1 116 ? -10.819 7.788 14.566 1.00 97.75 116 GLN A O 1
ATOM 988 N N . LYS A 1 117 ? -11.066 6.379 12.822 1.00 96.50 117 LYS A N 1
ATOM 989 C CA . LYS A 1 117 ? -11.381 5.183 13.621 1.00 96.50 117 LYS A CA 1
ATOM 990 C C . LYS A 1 117 ? -10.258 4.859 14.606 1.00 96.50 117 LYS A C 1
ATOM 992 O O . LYS A 1 117 ? -10.508 4.619 15.784 1.00 96.50 117 LYS A O 1
ATOM 997 N N . ARG A 1 118 ? -9.008 4.916 14.149 1.00 96.12 118 ARG A N 1
ATOM 998 C CA . ARG A 1 118 ? -7.825 4.689 14.985 1.00 96.12 118 ARG A CA 1
ATOM 999 C C . ARG A 1 118 ? -7.677 5.739 16.082 1.00 96.12 118 ARG A C 1
ATOM 1001 O O . ARG A 1 118 ? -7.370 5.389 17.219 1.00 96.12 118 ARG A O 1
ATOM 1008 N N . SER A 1 119 ? -7.915 7.011 15.762 1.00 96.69 119 SER A N 1
ATOM 1009 C CA . SER A 1 119 ? -7.896 8.088 16.755 1.00 96.69 119 SER A CA 1
ATOM 1010 C C . SER A 1 119 ? -8.949 7.864 17.840 1.00 96.69 119 SER A C 1
ATOM 1012 O O . SER A 1 119 ? -8.647 8.039 19.017 1.00 96.69 119 SER A O 1
ATOM 1014 N N . GLN A 1 120 ? -10.164 7.453 17.463 1.00 95.94 120 GLN A N 1
ATOM 1015 C CA . GLN A 1 120 ? -11.234 7.140 18.416 1.00 95.94 120 GLN A CA 1
ATOM 1016 C C . GLN A 1 120 ? -10.867 5.949 19.309 1.00 95.94 120 GLN A C 1
ATOM 1018 O O . GLN A 1 120 ? -11.042 6.025 20.523 1.00 95.94 120 GLN A O 1
ATOM 1023 N N . LEU A 1 121 ? -10.309 4.878 18.731 1.00 94.44 121 LEU A N 1
ATOM 1024 C CA . LEU A 1 121 ? -9.856 3.705 19.488 1.00 94.44 121 LEU A CA 1
ATOM 1025 C C . LEU A 1 121 ? -8.776 4.064 20.512 1.00 94.44 121 LEU A C 1
ATOM 1027 O O . LEU A 1 121 ? -8.881 3.664 21.668 1.00 94.44 121 LEU A O 1
ATOM 1031 N N . SER A 1 122 ? -7.775 4.850 20.108 1.00 94.31 122 SER A N 1
ATOM 1032 C CA . SER A 1 122 ? -6.714 5.306 21.013 1.00 94.31 122 SER A CA 1
ATOM 1033 C C . SER A 1 122 ? -7.277 6.151 22.155 1.00 94.31 122 SER A C 1
ATOM 1035 O O . SER A 1 122 ? -6.959 5.893 23.309 1.00 94.31 122 SER A O 1
ATOM 1037 N N . GLN A 1 123 ? -8.147 7.120 21.849 1.00 95.38 123 GLN A N 1
ATOM 1038 C CA . GLN A 1 123 ? -8.766 7.980 22.863 1.00 95.38 123 GLN A CA 1
ATOM 1039 C C . GLN A 1 123 ? -9.606 7.180 23.861 1.00 95.38 123 GLN A C 1
ATOM 1041 O O . GLN A 1 123 ? -9.536 7.429 25.060 1.00 95.38 123 GLN A O 1
ATOM 1046 N N . TYR A 1 124 ? -10.387 6.212 23.376 1.00 93.94 124 TYR A N 1
ATOM 1047 C CA . TYR A 1 124 ? -11.177 5.337 24.237 1.00 93.94 124 TYR A CA 1
ATOM 1048 C C . TYR A 1 124 ? -10.289 4.466 25.131 1.00 93.94 124 TYR A C 1
ATOM 1050 O O . TYR A 1 124 ? -10.533 4.372 26.330 1.00 93.94 124 TYR A O 1
ATOM 1058 N N . PHE A 1 125 ? -9.242 3.862 24.565 1.00 92.75 125 PHE A N 1
ATOM 1059 C CA . PHE A 1 125 ? -8.299 3.044 25.321 1.00 92.75 125 PHE A CA 1
ATOM 1060 C C . PHE A 1 125 ? -7.601 3.848 26.423 1.00 92.75 125 PHE A C 1
ATOM 1062 O O . PHE A 1 125 ? -7.555 3.392 27.561 1.00 92.75 125 PHE A O 1
ATOM 1069 N N . ASP A 1 126 ? -7.138 5.061 26.115 1.00 91.75 126 ASP A N 1
ATOM 1070 C CA . ASP A 1 126 ? -6.501 5.947 27.095 1.00 91.75 126 ASP A CA 1
ATOM 1071 C C . ASP A 1 126 ? -7.478 6.442 28.176 1.00 91.75 126 ASP A C 1
ATOM 1073 O O . ASP A 1 126 ? -7.053 6.732 29.289 1.00 91.75 126 ASP A O 1
ATOM 1077 N N . ALA A 1 127 ? -8.778 6.536 27.875 1.00 92.56 127 ALA A N 1
ATOM 1078 C CA . ALA A 1 127 ? -9.803 6.935 28.842 1.00 92.56 127 ALA A CA 1
ATOM 1079 C C . ALA A 1 127 ? -10.238 5.800 29.790 1.00 92.56 127 ALA A C 1
ATOM 1081 O O . ALA A 1 127 ? -10.776 6.078 30.861 1.00 92.56 127 ALA A O 1
ATOM 1082 N N . VAL A 1 128 ? -10.068 4.539 29.379 1.00 89.44 128 VAL A N 1
ATOM 1083 C CA . VAL A 1 128 ? -10.499 3.347 30.138 1.00 89.44 128 VAL A CA 1
ATOM 1084 C C . VAL A 1 128 ? -9.342 2.677 30.891 1.00 89.44 128 VAL A C 1
ATOM 1086 O O . VAL A 1 128 ? -9.588 1.971 31.868 1.00 89.44 128 VAL A O 1
ATOM 1089 N N . LYS A 1 129 ? -8.104 2.871 30.432 1.00 75.00 129 LYS A N 1
ATOM 1090 C CA . LYS A 1 129 ? -6.875 2.369 31.058 1.00 75.00 129 LYS A CA 1
ATOM 1091 C C . LYS A 1 129 ? -6.535 3.105 32.354 1.00 75.00 129 LYS A C 1
ATOM 1093 O O . LYS A 1 129 ? -6.034 2.416 33.272 1.00 75.00 129 LYS A O 1
#

Radius of gyration: 24.04 Å; chains: 1; bounding box: 57×21×58 Å